Protein AF-A0A1W9MD68-F1 (afdb_monomer)

Sequence (79 aa):
MKMKNKAQKIKGYYFKFLKSMLRDIPIKSEVTCTVFKRFQCFVKQVYKLDVSFEDVLNLNDELRGEGKVEEHGGLISIL

Structure (mmCIF, N/CA/C/O backbone):
data_AF-A0A1W9MD68-F1
#
_entry.id   AF-A0A1W9MD68-F1
#
loop_
_atom_site.group_PDB
_atom_site.id
_atom_site.type_symbol
_atom_site.label_atom_id
_atom_site.label_alt_id
_atom_site.label_comp_id
_atom_site.label_asym_id
_atom_site.label_entity_id
_atom_site.label_seq_id
_atom_site.pdbx_PDB_ins_code
_atom_site.Cartn_x
_atom_site.Cartn_y
_atom_site.Cartn_z
_atom_site.occupancy
_atom_site.B_iso_or_equiv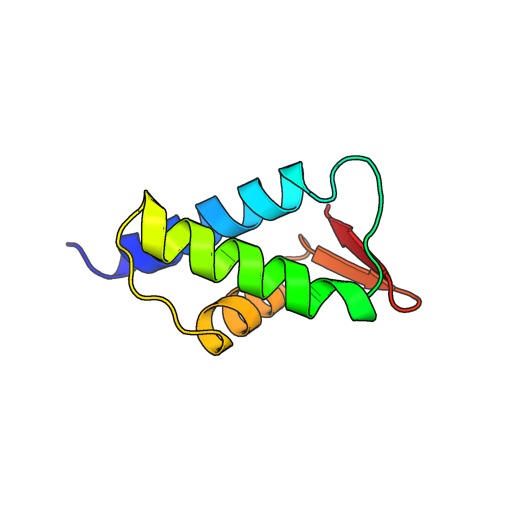
_atom_site.auth_seq_id
_atom_site.auth_comp_id
_atom_site.auth_asym_id
_atom_site.auth_atom_id
_atom_site.pdbx_PDB_model_num
ATOM 1 N N . MET A 1 1 ? -8.375 -7.943 25.015 1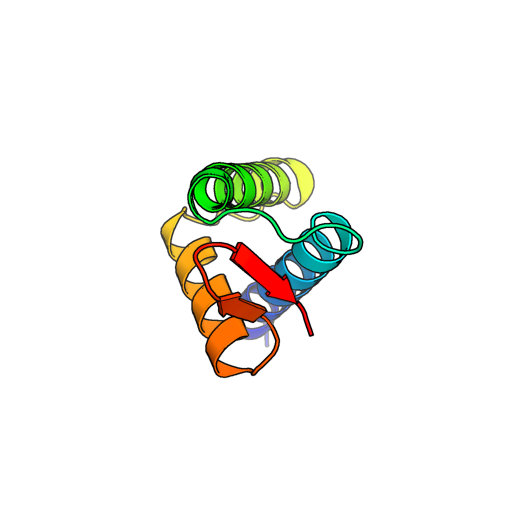.00 47.78 1 MET A N 1
ATOM 2 C CA . MET A 1 1 ? -7.853 -8.254 23.645 1.00 47.78 1 MET A CA 1
ATOM 3 C C . MET A 1 1 ? -8.024 -7.123 22.599 1.00 47.78 1 MET A C 1
ATOM 5 O O . MET A 1 1 ? -7.254 -6.501 23.326 1.00 47.78 1 MET A O 1
ATOM 9 N N . LYS A 1 2 ? -7.958 -5.960 21.938 1.00 45.72 2 LYS A N 1
ATOM 10 C CA . LYS A 1 2 ? -8.478 -5.765 20.564 1.00 45.72 2 LYS A CA 1
ATOM 11 C C . LYS A 1 2 ? -7.477 -5.109 19.584 1.00 45.72 2 LYS A C 1
ATOM 13 O O . LYS A 1 2 ? -7.441 -5.541 18.438 1.00 45.72 2 LYS A O 1
ATOM 18 N N . MET A 1 3 ? -6.653 -4.133 19.993 1.00 47.34 3 MET A N 1
ATOM 19 C CA . MET A 1 3 ? -5.926 -3.235 19.060 1.00 47.34 3 MET A CA 1
ATOM 20 C C . MET A 1 3 ? -5.028 -3.925 18.015 1.00 47.34 3 MET A C 1
ATOM 22 O O . MET A 1 3 ? -5.145 -3.605 16.833 1.00 47.34 3 MET A O 1
ATOM 26 N N . LYS A 1 4 ? -4.215 -4.924 18.405 1.00 52.50 4 LYS A N 1
ATOM 27 C CA . LYS A 1 4 ? -3.331 -5.678 17.480 1.00 52.50 4 LYS A CA 1
ATOM 28 C C . LYS A 1 4 ? -4.082 -6.271 16.267 1.00 52.50 4 LYS A C 1
ATOM 30 O O . LYS A 1 4 ? -3.512 -6.424 15.195 1.00 52.50 4 LYS A O 1
ATOM 35 N N . ASN A 1 5 ? -5.385 -6.528 16.414 1.00 63.12 5 ASN A N 1
ATOM 36 C CA . ASN A 1 5 ? -6.249 -7.102 15.383 1.00 63.12 5 ASN A CA 1
ATOM 37 C C . ASN A 1 5 ? -6.644 -6.099 14.267 1.00 63.12 5 ASN A C 1
ATOM 39 O O . ASN A 1 5 ? -7.019 -6.547 13.187 1.00 63.12 5 ASN A O 1
ATOM 43 N N . LYS A 1 6 ? -6.573 -4.766 14.482 1.00 69.25 6 LYS A N 1
ATOM 44 C CA . LYS A 1 6 ? -6.892 -3.763 13.432 1.00 69.25 6 LYS A CA 1
ATOM 45 C C . LYS A 1 6 ? -5.782 -3.708 12.377 1.00 69.25 6 LYS A C 1
ATOM 47 O O . LYS A 1 6 ? -6.070 -3.897 11.199 1.00 69.25 6 LYS A O 1
ATOM 52 N N . ALA A 1 7 ? -4.531 -3.502 12.797 1.00 70.31 7 ALA A N 1
ATOM 53 C CA . ALA A 1 7 ? -3.385 -3.369 11.890 1.00 70.31 7 ALA A CA 1
ATOM 54 C C . ALA A 1 7 ? -3.191 -4.623 11.018 1.00 70.31 7 ALA A C 1
ATOM 56 O O . ALA A 1 7 ? -3.175 -4.525 9.793 1.00 70.31 7 ALA A O 1
ATOM 57 N N . GLN A 1 8 ? -3.189 -5.816 11.629 1.00 75.44 8 GLN A N 1
ATOM 58 C CA . GLN A 1 8 ? -3.072 -7.086 10.896 1.00 75.44 8 GLN A CA 1
ATOM 59 C C . GLN A 1 8 ? -4.195 -7.291 9.862 1.00 75.44 8 GLN A C 1
ATOM 61 O O . GLN A 1 8 ? -3.946 -7.831 8.785 1.00 75.44 8 GLN A O 1
ATOM 66 N N . LYS A 1 9 ? -5.425 -6.830 10.142 1.00 79.62 9 LYS A N 1
ATOM 67 C CA . LYS A 1 9 ? -6.525 -6.867 9.162 1.00 79.62 9 LYS A CA 1
ATOM 68 C C . LYS A 1 9 ? -6.300 -5.907 8.000 1.00 79.62 9 LYS A C 1
ATOM 70 O O . LYS A 1 9 ? -6.527 -6.306 6.863 1.00 79.62 9 LYS A O 1
ATOM 75 N N . ILE A 1 10 ? -5.821 -4.687 8.254 1.00 82.00 10 ILE A N 1
ATOM 76 C CA . ILE A 1 10 ? -5.512 -3.726 7.184 1.00 82.00 10 ILE A CA 1
ATOM 77 C C . ILE A 1 10 ? -4.367 -4.257 6.312 1.00 82.00 10 ILE A C 1
ATOM 79 O O . ILE A 1 10 ? -4.528 -4.275 5.096 1.00 82.00 10 ILE A O 1
ATOM 83 N N . LYS A 1 11 ? -3.290 -4.805 6.898 1.00 81.81 11 LYS A N 1
ATOM 84 C CA . LYS A 1 11 ? -2.211 -5.488 6.153 1.00 81.81 11 LYS A CA 1
ATOM 85 C C . LYS A 1 11 ? -2.742 -6.644 5.298 1.00 81.81 11 LYS A C 1
ATOM 87 O O . LYS A 1 11 ? -2.399 -6.762 4.125 1.00 81.81 11 LYS A O 1
ATOM 92 N N . GLY A 1 12 ? -3.647 -7.455 5.853 1.00 84.44 12 GLY A N 1
ATOM 93 C CA . GLY A 1 12 ? -4.311 -8.546 5.133 1.00 84.44 12 GLY A CA 1
ATOM 94 C C . GLY A 1 12 ? -5.210 -8.083 3.978 1.00 84.44 12 GLY A C 1
ATOM 95 O O . GLY A 1 12 ? -5.241 -8.735 2.934 1.00 84.44 12 GLY A O 1
ATOM 96 N N . TYR A 1 13 ? -5.916 -6.956 4.122 1.00 84.75 13 TYR A N 1
ATOM 97 C CA . TYR A 1 13 ? -6.661 -6.337 3.020 1.00 84.75 13 TYR A CA 1
ATOM 98 C C . TYR A 1 13 ? -5.725 -5.714 1.981 1.00 84.75 13 TYR A C 1
ATOM 100 O O . TYR A 1 13 ? -5.986 -5.850 0.789 1.00 84.75 13 TYR A O 1
ATOM 108 N N . TYR A 1 14 ? -4.628 -5.089 2.413 1.00 84.12 14 TYR A N 1
ATOM 109 C CA . TYR A 1 14 ? -3.645 -4.465 1.532 1.00 84.12 14 TYR A CA 1
ATOM 110 C C . TYR A 1 14 ? -2.972 -5.498 0.631 1.00 84.12 14 TYR A C 1
ATOM 112 O O . TYR A 1 14 ? -3.035 -5.380 -0.589 1.00 84.12 14 TYR A O 1
ATOM 120 N N . PHE A 1 15 ? -2.460 -6.588 1.206 1.00 84.06 15 PHE A N 1
ATOM 121 C CA . PHE A 1 15 ? -1.853 -7.672 0.435 1.00 84.06 15 PHE A CA 1
ATOM 122 C C . PHE A 1 15 ? -2.840 -8.334 -0.545 1.00 84.06 15 PHE A C 1
ATOM 124 O O . PHE A 1 15 ? -2.456 -8.675 -1.659 1.00 84.06 15 PHE A O 1
ATOM 131 N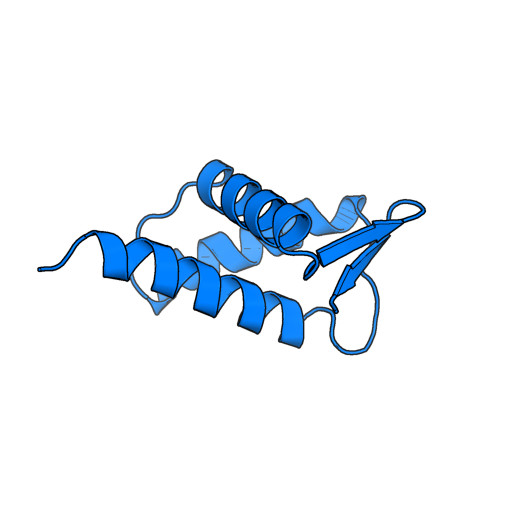 N . LYS A 1 16 ? -4.129 -8.461 -0.190 1.00 86.19 16 LYS A N 1
ATOM 132 C CA . LYS A 1 16 ? -5.177 -8.965 -1.104 1.00 86.19 16 LYS A CA 1
ATOM 133 C C . LYS A 1 16 ? -5.545 -7.981 -2.218 1.00 86.19 16 LYS A C 1
ATOM 135 O O . LYS A 1 16 ? -5.813 -8.417 -3.337 1.00 86.19 16 LYS A O 1
ATOM 140 N N . PHE A 1 17 ? -5.567 -6.682 -1.923 1.00 85.94 17 PHE A N 1
ATOM 141 C CA . PHE A 1 17 ? -5.786 -5.627 -2.912 1.00 85.94 17 PHE A CA 1
ATOM 142 C C . PHE A 1 17 ? -4.623 -5.586 -3.908 1.00 85.94 17 PHE A C 1
ATOM 144 O O . PHE A 1 17 ? -4.849 -5.665 -5.114 1.00 85.94 17 PHE A O 1
ATOM 151 N N . LEU A 1 18 ? -3.384 -5.600 -3.403 1.00 82.12 18 LEU A N 1
ATOM 152 C CA . LEU A 1 18 ? -2.179 -5.759 -4.210 1.00 82.12 18 LEU A CA 1
ATOM 153 C C . LEU A 1 18 ? -2.257 -7.050 -5.051 1.00 82.12 18 LEU A C 1
ATOM 155 O O . LEU A 1 18 ? -2.280 -6.940 -6.272 1.00 82.12 18 LEU A O 1
ATOM 159 N N . LYS A 1 19 ? -2.469 -8.247 -4.465 1.00 83.56 19 LYS A N 1
ATOM 160 C CA . LYS A 1 19 ? -2.673 -9.526 -5.205 1.00 83.56 19 LYS A CA 1
ATOM 161 C C . LYS A 1 19 ? -3.921 -9.576 -6.108 1.00 83.56 19 LYS A C 1
ATOM 163 O O . LYS A 1 19 ? -4.232 -10.635 -6.653 1.00 83.56 19 LYS A O 1
ATOM 168 N N . SER A 1 20 ? -4.643 -8.474 -6.296 1.00 82.81 20 SER A N 1
ATOM 169 C CA . SER A 1 20 ? -5.718 -8.337 -7.292 1.00 82.81 20 SER A CA 1
ATOM 170 C C . SER A 1 20 ? -5.443 -7.237 -8.330 1.00 82.81 20 SER A C 1
ATOM 172 O O . SER A 1 20 ? -5.975 -7.312 -9.427 1.00 82.81 20 SER A O 1
ATOM 174 N N . MET A 1 21 ? -4.593 -6.254 -8.012 1.00 78.44 21 MET A N 1
ATOM 175 C CA . MET A 1 21 ? -4.118 -5.207 -8.933 1.00 78.44 21 MET A CA 1
ATOM 176 C C . MET A 1 21 ? -2.870 -5.628 -9.728 1.00 78.44 21 MET A C 1
ATOM 178 O O . MET A 1 21 ? -2.678 -5.175 -10.848 1.00 78.44 21 MET A O 1
ATOM 182 N N . LEU A 1 22 ? -2.017 -6.464 -9.128 1.00 73.69 22 LEU A N 1
ATOM 183 C CA . LEU A 1 22 ? -0.675 -6.842 -9.605 1.00 73.69 22 LEU A CA 1
ATOM 184 C C . LEU A 1 22 ? -0.585 -8.284 -10.124 1.00 73.69 22 LEU A C 1
ATOM 186 O O . LEU A 1 22 ? 0.508 -8.764 -10.405 1.00 73.69 22 LEU A O 1
ATOM 190 N N . ARG A 1 23 ? -1.709 -9.010 -10.183 1.00 67.06 23 ARG A N 1
ATOM 191 C CA . ARG A 1 23 ? -1.706 -10.468 -10.395 1.00 67.06 23 ARG A CA 1
ATOM 192 C C . ARG A 1 23 ? -1.135 -10.878 -11.755 1.00 67.06 23 ARG A C 1
ATOM 194 O O . ARG A 1 23 ? -0.476 -11.908 -11.832 1.00 67.06 23 ARG A O 1
ATOM 201 N N . ASP A 1 24 ? -1.369 -10.054 -12.774 1.00 60.25 24 ASP A N 1
ATOM 202 C CA . ASP A 1 24 ? -1.053 -10.364 -14.171 1.00 60.25 24 ASP A CA 1
ATOM 203 C C . ASP A 1 24 ? -0.079 -9.348 -14.808 1.00 60.25 24 ASP A C 1
ATOM 205 O O . ASP A 1 24 ? 0.480 -9.614 -15.869 1.00 60.25 24 ASP A O 1
ATOM 209 N N . ILE A 1 25 ? 0.129 -8.174 -14.185 1.00 66.00 25 ILE A N 1
ATOM 210 C CA . ILE A 1 25 ? 0.972 -7.080 -14.706 1.00 66.00 25 ILE A CA 1
ATOM 211 C C . ILE A 1 25 ? 1.679 -6.342 -13.546 1.00 66.00 25 ILE A C 1
ATOM 213 O O . ILE A 1 25 ? 0.991 -5.761 -12.701 1.00 66.00 25 ILE A O 1
ATOM 217 N N . PRO A 1 26 ? 3.028 -6.275 -13.520 1.00 72.06 26 PRO A N 1
ATOM 218 C CA . PRO A 1 26 ? 3.783 -5.382 -12.637 1.00 72.06 26 PRO A CA 1
ATOM 219 C C . PRO A 1 26 ? 3.468 -3.901 -12.906 1.00 72.06 26 PRO A C 1
ATOM 221 O O . PRO A 1 26 ? 3.569 -3.432 -14.042 1.00 72.06 26 PRO A O 1
ATOM 224 N N . ILE A 1 27 ? 3.115 -3.132 -11.873 1.00 75.81 27 ILE A N 1
ATOM 225 C CA . ILE A 1 27 ? 2.860 -1.684 -12.009 1.00 75.81 27 ILE A CA 1
ATOM 226 C C . ILE A 1 27 ? 4.148 -0.891 -11.837 1.00 75.81 27 ILE A C 1
ATOM 228 O O . ILE A 1 27 ? 4.876 -1.064 -10.862 1.00 75.81 27 ILE A O 1
ATOM 232 N N . LYS A 1 28 ? 4.381 0.060 -12.744 1.00 74.12 28 LYS A N 1
ATOM 233 C CA . LYS A 1 28 ? 5.456 1.042 -12.599 1.00 74.12 28 LYS A CA 1
ATOM 234 C C . LYS A 1 28 ? 5.326 1.849 -11.305 1.00 74.12 28 LYS A C 1
ATOM 236 O O . LYS A 1 28 ? 4.222 2.252 -10.933 1.00 74.12 28 LYS A O 1
ATOM 241 N N . SER A 1 29 ? 6.465 2.183 -10.704 1.00 68.31 29 SER A N 1
ATOM 242 C CA . SER A 1 29 ? 6.590 2.951 -9.462 1.00 68.31 29 SER A CA 1
ATOM 243 C C . SER A 1 29 ? 5.871 4.309 -9.548 1.00 68.31 29 SER A C 1
ATOM 245 O O . SER A 1 29 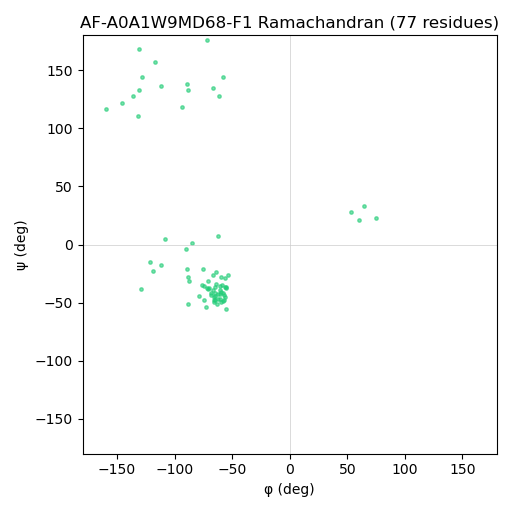? 5.135 4.668 -8.632 1.00 68.31 29 SER A O 1
ATOM 247 N N . GLU A 1 30 ? 5.900 4.983 -10.708 1.00 69.31 30 GLU A N 1
ATOM 248 C CA . GLU A 1 30 ? 5.130 6.217 -10.975 1.00 69.31 30 GLU A CA 1
ATOM 249 C C . GLU A 1 30 ? 3.603 6.072 -10.763 1.00 69.31 30 GLU A C 1
ATOM 251 O O . GLU A 1 30 ? 2.925 7.022 -10.370 1.00 69.31 30 GLU A O 1
ATOM 256 N N . VAL A 1 31 ? 3.050 4.868 -10.955 1.00 71.50 31 VAL A N 1
ATOM 257 C CA . VAL A 1 31 ? 1.618 4.564 -10.783 1.00 71.50 31 VAL A CA 1
ATOM 258 C C . VAL A 1 31 ? 1.293 4.148 -9.340 1.00 71.50 31 VAL A C 1
ATOM 260 O O . VAL A 1 31 ? 0.144 4.269 -8.906 1.00 71.50 31 VAL A O 1
ATOM 263 N N . THR A 1 32 ? 2.278 3.701 -8.555 1.00 73.94 32 THR A N 1
ATOM 264 C CA . THR A 1 32 ? 2.060 3.125 -7.211 1.00 73.94 32 THR A CA 1
ATOM 265 C C . THR A 1 32 ? 1.402 4.101 -6.242 1.00 73.94 32 THR A C 1
ATOM 267 O O . THR A 1 32 ? 0.459 3.724 -5.555 1.00 73.94 32 THR A O 1
ATOM 270 N N . CYS A 1 33 ? 1.768 5.386 -6.275 1.00 77.69 33 CYS A N 1
ATOM 271 C CA . CYS A 1 33 ? 1.116 6.438 -5.490 1.00 77.69 33 CYS A CA 1
ATOM 272 C C . CYS A 1 33 ? -0.406 6.509 -5.754 1.00 77.69 33 CYS A C 1
ATOM 274 O O . CYS A 1 33 ? -1.199 6.688 -4.826 1.00 77.69 33 CYS A O 1
ATOM 276 N N . THR A 1 34 ? -0.842 6.283 -6.999 1.00 82.44 34 THR A N 1
ATOM 277 C CA . THR A 1 34 ? -2.268 6.185 -7.363 1.00 82.44 34 THR A CA 1
ATOM 278 C C . THR A 1 34 ? -2.907 4.904 -6.821 1.00 82.44 34 THR A C 1
ATOM 280 O O . THR A 1 34 ? -4.054 4.929 -6.374 1.00 82.44 34 THR A O 1
ATOM 283 N N . VAL A 1 35 ? -2.177 3.787 -6.809 1.00 83.00 35 VAL A N 1
ATOM 284 C CA . VAL A 1 35 ? -2.639 2.498 -6.263 1.00 83.00 35 VAL A CA 1
ATOM 285 C C . VAL A 1 35 ? -2.785 2.551 -4.741 1.00 83.00 35 VAL A C 1
ATOM 287 O O . VAL A 1 35 ? -3.819 2.140 -4.214 1.00 83.00 35 VAL A O 1
ATOM 290 N N . PHE A 1 36 ? -1.824 3.150 -4.041 1.00 86.56 36 PHE A N 1
ATOM 291 C CA . PHE A 1 36 ? -1.855 3.362 -2.594 1.00 86.56 36 PHE A CA 1
ATOM 292 C C . PHE A 1 36 ? -2.999 4.313 -2.196 1.00 86.56 36 PHE A C 1
ATOM 294 O O . PHE A 1 36 ? -3.758 4.011 -1.276 1.00 86.56 36 PHE A O 1
ATOM 301 N N . LYS A 1 37 ? -3.222 5.402 -2.953 1.00 86.56 37 LYS A N 1
ATOM 302 C CA . LYS A 1 37 ? -4.393 6.290 -2.780 1.00 86.56 37 LYS A CA 1
ATOM 303 C C . LYS A 1 37 ? -5.720 5.564 -3.026 1.00 86.56 37 LYS A C 1
ATOM 305 O O . LYS A 1 37 ? -6.651 5.723 -2.240 1.00 86.56 37 LYS A O 1
ATOM 310 N N . ARG A 1 38 ? -5.819 4.726 -4.068 1.00 86.12 38 ARG A N 1
ATOM 311 C CA . ARG A 1 38 ? -7.015 3.895 -4.321 1.00 86.12 38 ARG A CA 1
ATOM 312 C C . ARG A 1 38 ? -7.293 2.933 -3.164 1.00 86.12 38 ARG A C 1
ATOM 314 O O . ARG A 1 38 ? -8.443 2.837 -2.741 1.00 86.12 38 ARG A O 1
ATOM 321 N N . PHE A 1 39 ? -6.264 2.285 -2.614 1.00 87.75 39 PHE A N 1
ATOM 322 C CA . PHE A 1 39 ? -6.406 1.444 -1.424 1.00 87.75 39 PHE A CA 1
ATOM 323 C C . PHE A 1 39 ? -6.876 2.242 -0.200 1.00 87.75 39 PHE A C 1
ATOM 325 O O . PHE A 1 39 ? -7.828 1.835 0.466 1.00 87.75 39 PHE A O 1
ATOM 332 N N . GLN A 1 40 ? -6.262 3.399 0.066 1.00 88.94 40 GLN A N 1
ATOM 333 C CA . GLN A 1 40 ? -6.638 4.273 1.178 1.00 88.94 40 GLN A CA 1
ATOM 334 C C . GLN A 1 40 ? -8.120 4.678 1.095 1.00 88.94 40 GLN A C 1
ATOM 336 O O . GLN A 1 40 ? -8.859 4.540 2.073 1.00 88.94 40 GLN A O 1
ATOM 341 N N . CYS A 1 41 ? -8.578 5.115 -0.085 1.00 87.69 41 CYS A N 1
ATOM 342 C CA . CYS A 1 41 ? -9.982 5.440 -0.336 1.00 87.69 41 CYS A CA 1
ATOM 343 C C . CYS A 1 41 ? -10.901 4.229 -0.127 1.00 87.69 41 CYS A C 1
ATOM 345 O O . CYS A 1 41 ? -11.905 4.350 0.572 1.00 87.69 41 CYS A O 1
ATOM 347 N N . PHE A 1 42 ? -10.546 3.058 -0.666 1.00 86.75 42 PHE A N 1
ATOM 348 C CA . PHE A 1 42 ? -11.315 1.820 -0.502 1.00 86.75 42 PHE A CA 1
ATOM 349 C C . PHE A 1 42 ? -11.480 1.433 0.976 1.00 86.75 42 PHE A C 1
ATOM 351 O O . PHE A 1 42 ? -12.598 1.203 1.435 1.00 86.75 42 PHE A O 1
ATOM 358 N N . VAL A 1 43 ? -10.398 1.434 1.760 1.00 86.94 43 VAL A N 1
ATOM 359 C CA . VAL A 1 43 ? -10.440 1.073 3.187 1.00 86.94 43 VAL A CA 1
ATOM 360 C C . VAL A 1 43 ? -11.230 2.089 4.019 1.00 86.94 43 VAL A C 1
ATOM 362 O O . VAL A 1 43 ? -12.025 1.686 4.877 1.00 86.94 43 VAL A O 1
ATOM 365 N N . LYS A 1 44 ? -11.091 3.389 3.727 1.00 87.31 44 LYS A N 1
ATOM 366 C CA . LYS A 1 44 ? -11.881 4.449 4.373 1.00 87.31 44 LYS A CA 1
ATOM 367 C C . LYS A 1 44 ? -13.367 4.365 4.041 1.00 87.31 44 LYS A C 1
ATOM 369 O O . LYS A 1 44 ? -14.205 4.481 4.934 1.00 87.31 44 LYS A O 1
ATOM 374 N N . GLN A 1 45 ? -13.715 4.149 2.775 1.00 86.50 45 GLN A N 1
ATOM 375 C CA . GLN A 1 45 ? -15.107 4.157 2.325 1.00 86.50 45 GLN A CA 1
ATOM 376 C C . GLN A 1 45 ? -15.848 2.859 2.663 1.00 86.50 45 GLN A C 1
ATOM 378 O O . GLN A 1 45 ? -16.980 2.936 3.145 1.00 86.50 45 GLN A O 1
ATOM 383 N N . VAL A 1 46 ? -15.228 1.694 2.450 1.00 84.50 46 VAL A N 1
ATOM 384 C CA . VAL A 1 46 ? -15.878 0.377 2.586 1.00 84.50 46 VAL A CA 1
ATOM 385 C C . VAL A 1 46 ? -15.774 -0.162 4.010 1.00 84.50 46 VAL A C 1
ATOM 387 O O . VAL A 1 46 ? -16.793 -0.496 4.609 1.00 84.50 46 VAL A O 1
ATOM 390 N N . TYR A 1 47 ? -14.572 -0.202 4.593 1.00 81.12 47 TYR A N 1
ATOM 391 C CA . TYR A 1 47 ? -14.366 -0.767 5.936 1.00 81.12 47 TYR A CA 1
ATOM 392 C C . TYR A 1 47 ? -14.498 0.254 7.077 1.00 81.12 47 TYR A C 1
ATOM 394 O O . TYR A 1 47 ? -14.413 -0.133 8.242 1.00 81.12 47 TYR A O 1
ATOM 402 N N . LYS A 1 48 ? -14.699 1.544 6.761 1.00 84.44 48 LYS A N 1
ATOM 403 C CA . LYS A 1 48 ? -14.770 2.663 7.725 1.00 84.44 48 LYS A CA 1
ATOM 404 C C . LYS A 1 48 ? -13.558 2.740 8.665 1.00 84.44 48 LYS A C 1
ATOM 406 O O . LYS A 1 48 ? -13.662 3.215 9.794 1.00 84.44 48 LYS A O 1
ATOM 411 N N . LEU A 1 49 ? -12.397 2.265 8.211 1.00 83.31 49 LEU A N 1
ATOM 412 C CA . LEU A 1 49 ? -11.160 2.332 8.981 1.00 83.31 49 LEU A CA 1
ATOM 413 C C . LEU A 1 49 ? -10.410 3.600 8.584 1.00 83.31 49 LEU A C 1
ATOM 415 O O . LEU A 1 49 ? -10.001 3.735 7.432 1.00 83.31 49 LEU A O 1
ATOM 419 N N . ASP A 1 50 ? -10.192 4.504 9.539 1.00 84.94 50 ASP A N 1
ATOM 420 C CA . ASP A 1 50 ? -9.227 5.579 9.325 1.00 84.94 50 ASP A CA 1
ATOM 421 C C . ASP A 1 50 ? -7.805 5.000 9.232 1.00 84.94 50 ASP A C 1
ATOM 423 O O . ASP A 1 50 ? -7.443 4.090 9.998 1.00 84.94 50 ASP A O 1
ATOM 427 N N . VAL A 1 51 ? -7.098 5.508 8.221 1.00 85.38 51 VAL A N 1
ATOM 428 C CA . VAL A 1 51 ? -5.834 5.070 7.609 1.00 85.38 51 VAL A CA 1
ATOM 429 C C . VAL A 1 51 ? -5.267 6.294 6.875 1.00 85.38 51 VAL A C 1
ATOM 431 O O . VAL A 1 51 ? -5.894 6.833 5.952 1.00 85.38 51 VAL A O 1
ATOM 434 N N . SER A 1 52 ? -4.108 6.782 7.297 1.00 89.31 52 SER A N 1
ATOM 435 C CA . SER A 1 52 ?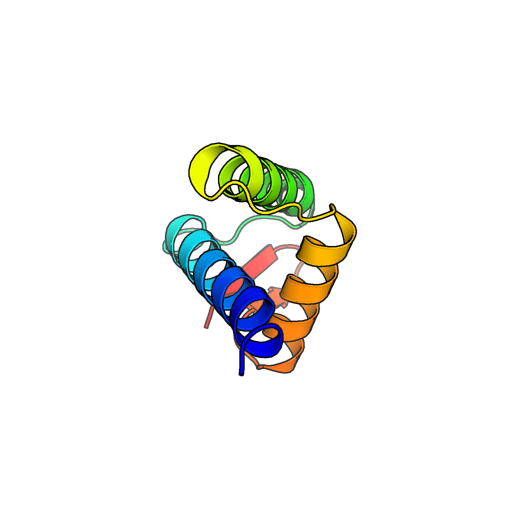 -3.360 7.848 6.619 1.00 89.31 52 SER A CA 1
ATOM 436 C C . SER A 1 52 ? -2.739 7.341 5.306 1.00 89.31 52 SER A C 1
ATOM 438 O O . SER A 1 52 ? -2.883 6.174 4.949 1.00 89.31 52 SER A O 1
ATOM 440 N N . PHE A 1 53 ? -2.096 8.215 4.529 1.00 85.31 53 PHE A N 1
ATOM 441 C CA . PHE A 1 53 ? -1.331 7.753 3.362 1.00 85.31 53 PHE A CA 1
ATOM 442 C C . PHE A 1 53 ? -0.019 7.082 3.805 1.00 85.31 53 PHE A C 1
ATOM 444 O O . PHE A 1 53 ? 0.384 6.070 3.242 1.00 85.31 53 PHE A O 1
ATOM 451 N N . GLU A 1 54 ? 0.577 7.602 4.878 1.00 88.31 54 GLU A N 1
ATOM 452 C CA . GLU A 1 54 ? 1.772 7.081 5.545 1.00 88.31 54 GLU A CA 1
ATOM 453 C C . GLU A 1 54 ? 1.570 5.651 6.072 1.00 88.31 54 GLU A C 1
ATOM 455 O O . GLU A 1 54 ? 2.414 4.795 5.836 1.00 88.31 54 GLU A O 1
ATOM 460 N N . ASP A 1 55 ? 0.405 5.337 6.654 1.00 87.81 55 ASP A N 1
ATOM 461 C CA . ASP A 1 55 ? 0.032 3.963 7.032 1.00 87.81 55 ASP A CA 1
ATOM 462 C C . ASP A 1 55 ? 0.115 2.990 5.842 1.00 87.81 55 ASP A C 1
ATOM 464 O O . ASP A 1 55 ? 0.503 1.838 6.013 1.00 87.81 55 ASP A O 1
ATOM 468 N N . VAL A 1 56 ? -0.245 3.426 4.627 1.00 86.94 56 VAL A N 1
ATOM 469 C CA . VAL A 1 56 ? -0.199 2.573 3.426 1.00 86.94 56 VAL A CA 1
ATOM 470 C C . VAL A 1 56 ? 1.236 2.391 2.924 1.00 86.94 56 VAL A C 1
ATOM 472 O O . VAL A 1 56 ? 1.573 1.299 2.473 1.00 86.94 56 VAL A O 1
ATOM 475 N N . LEU A 1 57 ? 2.089 3.414 3.052 1.00 86.00 57 LEU A N 1
ATOM 476 C CA . LEU A 1 57 ? 3.527 3.305 2.771 1.00 86.00 57 LEU A CA 1
ATOM 477 C C . LEU A 1 57 ? 4.207 2.353 3.765 1.00 86.00 57 LEU A C 1
ATOM 479 O O . LEU A 1 57 ? 4.835 1.383 3.351 1.00 86.00 57 LEU A O 1
ATOM 483 N N . ASN A 1 58 ? 3.970 2.542 5.064 1.00 88.25 58 ASN A N 1
ATOM 484 C CA . ASN A 1 58 ? 4.500 1.678 6.119 1.00 88.25 58 ASN A CA 1
ATOM 485 C C . ASN A 1 58 ? 4.060 0.217 5.926 1.00 88.25 58 ASN A C 1
ATOM 487 O O . ASN A 1 58 ? 4.880 -0.689 6.034 1.00 88.25 58 ASN A O 1
ATOM 491 N N . LEU A 1 59 ? 2.797 -0.026 5.548 1.00 87.88 59 LEU A N 1
ATOM 492 C CA . LEU A 1 59 ? 2.293 -1.362 5.198 1.00 87.88 59 LEU A CA 1
ATOM 493 C C . LEU A 1 59 ? 2.919 -1.951 3.924 1.00 87.88 59 LEU A C 1
ATOM 495 O O . LEU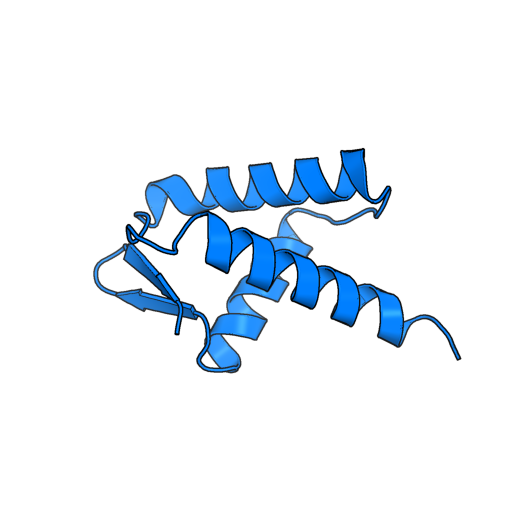 A 1 59 ? 2.952 -3.174 3.777 1.00 87.88 59 LEU A O 1
ATOM 499 N N . ASN A 1 60 ? 3.390 -1.114 3.000 1.00 85.38 60 ASN A N 1
ATOM 500 C CA . ASN A 1 60 ? 4.121 -1.538 1.812 1.00 85.38 60 ASN A CA 1
ATOM 501 C C . ASN A 1 60 ? 5.541 -1.971 2.167 1.00 85.38 60 ASN A C 1
ATOM 503 O O . ASN A 1 60 ? 5.953 -3.068 1.797 1.00 85.38 60 ASN A O 1
ATOM 507 N N . ASP A 1 61 ? 6.250 -1.174 2.956 1.00 87.50 61 ASP A N 1
ATOM 508 C CA . ASP A 1 61 ? 7.621 -1.479 3.359 1.00 87.50 61 ASP A CA 1
ATOM 509 C C . ASP A 1 61 ? 7.669 -2.647 4.361 1.00 87.50 61 ASP A C 1
ATOM 511 O O . ASP A 1 61 ? 8.543 -3.510 4.274 1.00 87.50 61 ASP A O 1
ATOM 515 N N . GLU A 1 62 ? 6.635 -2.800 5.194 1.00 89.50 62 GLU A N 1
ATOM 516 C CA . GLU A 1 62 ? 6.358 -4.010 5.976 1.00 89.50 62 GLU A CA 1
ATOM 517 C C . GLU A 1 62 ? 6.135 -5.278 5.123 1.00 89.50 62 GLU A C 1
ATOM 519 O O . GLU A 1 62 ? 6.345 -6.384 5.622 1.00 89.50 62 GLU A O 1
ATOM 524 N N . LEU A 1 63 ? 5.645 -5.163 3.881 1.00 86.81 63 LEU A N 1
ATOM 525 C CA . LEU A 1 63 ? 5.488 -6.299 2.958 1.00 86.81 63 LEU A CA 1
ATOM 526 C C . LEU A 1 63 ? 6.757 -6.549 2.129 1.00 86.81 63 LEU A C 1
ATOM 528 O O . LEU A 1 63 ? 7.027 -7.701 1.783 1.00 86.81 63 LEU A O 1
ATOM 532 N N . ARG A 1 64 ? 7.563 -5.511 1.869 1.00 85.62 64 ARG A N 1
ATOM 533 C CA . ARG A 1 64 ? 8.920 -5.645 1.309 1.00 85.62 64 ARG A CA 1
ATOM 534 C C . ARG A 1 64 ? 9.838 -6.378 2.284 1.00 85.62 64 ARG A C 1
ATOM 536 O O . ARG A 1 64 ? 10.467 -7.360 1.908 1.00 85.62 64 ARG A O 1
ATOM 543 N N . GLY A 1 65 ? 9.833 -5.979 3.558 1.00 86.44 65 GLY A N 1
ATOM 544 C CA . GLY A 1 65 ? 10.584 -6.651 4.626 1.00 86.44 65 GLY A CA 1
ATOM 545 C C . GLY A 1 65 ? 10.132 -8.091 4.909 1.00 86.44 65 GLY A C 1
ATOM 546 O O . GLY A 1 65 ? 10.920 -8.896 5.390 1.00 86.44 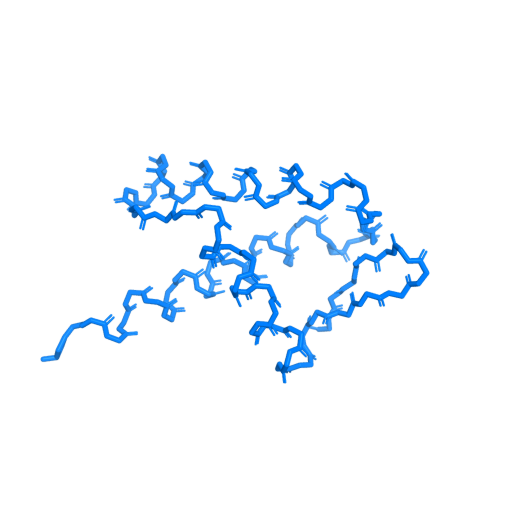65 GLY A O 1
ATOM 547 N N . GLU A 1 66 ? 8.886 -8.443 4.570 1.00 89.25 66 GLU A N 1
ATOM 548 C CA . GLU A 1 66 ? 8.380 -9.825 4.611 1.00 89.25 66 GLU A CA 1
ATOM 549 C C . GLU A 1 66 ? 8.686 -10.643 3.339 1.00 89.25 66 GLU A C 1
ATOM 551 O O . GLU A 1 66 ? 8.250 -11.792 3.257 1.00 89.25 66 GLU A O 1
ATOM 556 N N . GLY A 1 67 ? 9.384 -10.083 2.341 1.00 85.75 67 GLY A N 1
ATOM 557 C CA . GLY A 1 67 ? 9.674 -10.771 1.076 1.00 85.75 67 GLY A CA 1
ATOM 558 C C . GLY A 1 67 ? 8.418 -11.093 0.257 1.00 85.75 67 GLY A C 1
ATOM 559 O O . GLY A 1 67 ? 8.341 -12.141 -0.375 1.00 85.75 67 GLY A O 1
ATOM 560 N N . LYS A 1 68 ? 7.393 -10.233 0.323 1.00 85.56 68 LYS A N 1
ATOM 561 C CA . LYS A 1 68 ? 6.100 -10.410 -0.371 1.00 85.56 68 LYS A CA 1
ATOM 562 C C . LYS A 1 68 ? 5.865 -9.402 -1.485 1.00 85.56 68 LYS A C 1
ATOM 564 O O . LYS A 1 68 ? 4.979 -9.602 -2.310 1.00 85.56 68 LYS A O 1
ATOM 569 N N . VAL A 1 69 ? 6.607 -8.302 -1.480 1.00 84.19 69 VAL A N 1
ATOM 570 C CA . VAL A 1 69 ? 6.543 -7.231 -2.475 1.00 84.19 69 VAL A CA 1
ATOM 571 C C . VAL A 1 69 ? 7.976 -6.858 -2.823 1.00 84.19 69 VAL A C 1
ATOM 573 O O . VAL A 1 69 ? 8.763 -6.560 -1.929 1.00 84.19 69 VAL A O 1
ATOM 576 N N . GLU A 1 70 ? 8.305 -6.853 -4.107 1.00 83.69 70 GLU A N 1
ATOM 577 C CA . GLU A 1 70 ? 9.617 -6.431 -4.605 1.00 83.69 70 GLU A CA 1
ATOM 578 C C . GLU A 1 70 ? 9.473 -5.201 -5.500 1.00 83.69 70 GLU A C 1
ATOM 580 O O . GLU A 1 70 ? 8.408 -4.952 -6.066 1.00 83.69 70 GLU A O 1
ATOM 585 N N . GLU A 1 71 ? 10.554 -4.432 -5.638 1.00 78.62 71 GLU A N 1
ATOM 586 C CA . GLU A 1 71 ? 10.626 -3.299 -6.560 1.00 78.62 71 GLU A CA 1
ATOM 587 C C . GLU A 1 71 ? 11.927 -3.382 -7.364 1.00 78.62 71 GLU A C 1
ATOM 589 O O . GLU A 1 71 ? 13.015 -3.187 -6.822 1.00 78.62 71 GLU A O 1
ATOM 594 N N . HIS A 1 72 ? 11.816 -3.666 -8.661 1.00 73.38 72 HIS A N 1
ATOM 595 C CA . HIS A 1 72 ? 12.951 -3.829 -9.571 1.00 73.38 72 HIS A CA 1
ATOM 596 C C . HIS A 1 72 ? 12.738 -3.008 -10.841 1.00 73.38 72 HIS A C 1
ATOM 598 O O . HIS A 1 72 ? 11.662 -3.030 -11.432 1.00 73.38 72 HIS A O 1
ATOM 604 N N . GLY A 1 73 ? 13.757 -2.252 -11.264 1.00 65.50 73 GLY A N 1
ATOM 605 C CA . GLY A 1 73 ? 13.692 -1.435 -12.486 1.00 65.50 73 GLY A CA 1
ATOM 606 C C . GLY A 1 73 ? 12.589 -0.366 -12.486 1.00 65.50 73 GLY A C 1
ATOM 607 O O . GLY A 1 73 ? 12.160 0.067 -13.551 1.00 65.50 73 GLY A O 1
ATOM 608 N N . GLY A 1 74 ? 12.090 0.032 -11.310 1.00 68.44 74 GLY A N 1
ATOM 609 C CA . GLY A 1 74 ? 10.928 0.912 -11.193 1.00 68.44 74 GLY A CA 1
ATOM 610 C C . GLY A 1 74 ? 9.590 0.228 -11.495 1.00 68.44 74 GLY A C 1
ATOM 611 O O . GLY A 1 74 ? 8.636 0.923 -11.831 1.00 68.44 74 GLY A O 1
ATOM 612 N N . LEU A 1 75 ? 9.495 -1.099 -11.376 1.00 72.31 75 LEU A N 1
ATOM 613 C CA . LEU A 1 75 ? 8.251 -1.875 -11.329 1.00 72.31 75 LEU A CA 1
ATOM 614 C C . LEU A 1 75 ? 8.084 -2.465 -9.925 1.00 72.31 75 LEU A C 1
ATOM 616 O O . LEU A 1 75 ? 9.043 -3.017 -9.391 1.00 72.31 75 LEU A O 1
ATOM 620 N N . ILE A 1 76 ? 6.878 -2.403 -9.357 1.00 76.81 76 ILE A N 1
ATOM 621 C CA . ILE A 1 76 ? 6.504 -3.214 -8.192 1.00 76.81 76 ILE A CA 1
ATOM 622 C C . ILE A 1 76 ? 5.930 -4.553 -8.669 1.00 76.81 76 ILE A C 1
ATOM 624 O O . ILE A 1 76 ? 5.121 -4.587 -9.597 1.00 76.81 76 ILE A O 1
ATOM 628 N N . SER A 1 77 ? 6.323 -5.629 -7.987 1.00 76.88 77 SER A N 1
ATOM 629 C CA . SER A 1 77 ? 5.883 -7.014 -8.192 1.00 76.88 77 SER A CA 1
ATOM 630 C C . SER A 1 77 ? 5.462 -7.656 -6.864 1.00 76.88 77 SER A C 1
ATOM 632 O O . SER A 1 77 ? 5.718 -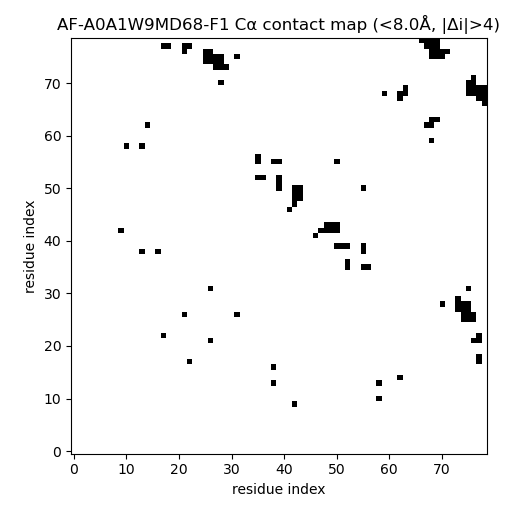7.112 -5.789 1.00 76.88 77 SER A O 1
ATOM 634 N N . ILE A 1 78 ? 4.812 -8.822 -6.926 1.00 79.25 78 ILE A N 1
ATOM 635 C CA . ILE A 1 78 ? 4.382 -9.589 -5.749 1.00 79.25 78 ILE A CA 1
ATOM 636 C C . ILE A 1 78 ? 4.864 -11.033 -5.844 1.00 79.25 78 ILE A C 1
ATOM 638 O O . ILE A 1 78 ? 4.816 -11.623 -6.922 1.00 79.25 78 ILE A O 1
ATOM 642 N N . LEU A 1 79 ? 5.216 -11.595 -4.685 1.00 73.69 79 LEU A N 1
ATOM 643 C CA . LEU A 1 79 ? 5.532 -13.007 -4.460 1.00 73.69 79 LEU A CA 1
ATOM 644 C C . LEU A 1 79 ? 4.359 -13.723 -3.741 1.00 73.69 79 LEU A C 1
ATOM 646 O O . LEU A 1 79 ? 3.715 -13.136 -2.837 1.00 73.69 79 LEU A O 1
#

Mean predicted aligned error: 6.16 Å

pLDDT: mean 79.19, std 10.08, range [45.72, 89.5]

Foldseek 3Di:
DPDVPVLVVLLVVLLVLCCVVAVPHWDFLVCVLVSLVVSQCCCCPPVVDHDDSVSSVVSQVVCVVVVAWDADPRTIHGD

Radius of gyration: 12.39 Å; Cα contacts (8 Å, |Δi|>4): 66; chains: 1; bounding box: 30×21×38 Å

Secondary structure (DSSP, 8-state):
--THHHHHHHHHHHHHHHHHHSSSSPEEHHHHHHHHHHHHHHHHHHS-----HHHHHHHHHHHHTTTSEEEETTEEEE-

Nearest PDB structures (foldseek):
  8kg8-assembly1_4  TM=6.781E-01  e=1.069E-01  Saccharomyces cerevisiae S288C
  5x12-assembly1_A-2  TM=6.293E-01  e=7.677E-02  Bacillus spizizenii str. W23
  8xgc-assembly1_4  TM=6.151E-01  e=1.001E-01  Saccharomyces cerevisiae
  9jm0-assembly1_L  TM=5.266E-01  e=4.913E-01  Esch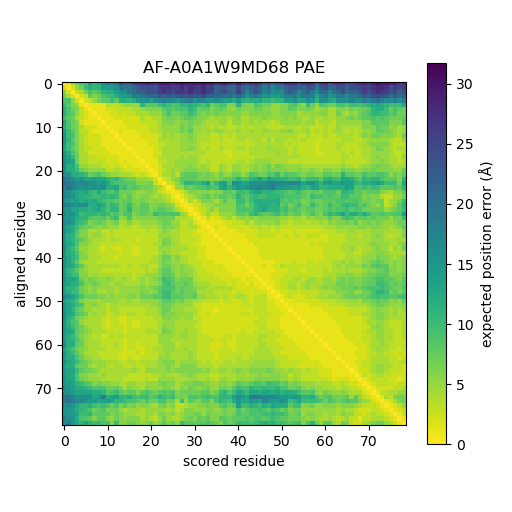erichia coli
  7tjh-assembly1_D  TM=6.557E-01  e=4.380E+00  Saccharomyces cerevisiae

Solvent-accessible surface area (backbone atoms only — not comparable to full-atom values): 4588 Å² total; per-residue (Å²): 136,68,72,78,59,53,61,56,48,52,49,56,50,47,55,52,49,46,62,66,70,42,70,89,48,64,48,43,51,90,51,44,66,59,53,50,51,51,50,41,52,48,40,39,71,72,71,66,42,92,66,57,72,64,56,51,51,53,51,46,52,57,30,36,78,65,70,36,35,49,76,58,98,57,26,38,46,72,105